Protein AF-A0A8K0HR87-F1 (afdb_monomer_lite)

Radius of gyration: 15.68 Å; chains: 1; bounding box: 31×36×51 Å

Organism: NCBI:txid2594499

Sequence (141 aa):
MQLIRSMHLARFVAEMVSSFTLSLAVLKAVDLSDISQLTPTRIMHFRMLFETIFEHNDSLVWNIFTRVAVAPELESLRRGIEFFIKEYLLKMNRSENEKFKVVRKAPNNIEGILIIMVVTVVPIGNNGLVKITAAAMDNVW

Foldseek 3Di:
DPLVVLLVVLLVVLVCLLVVVDAPLVCVVDQLPDPVRDDVSNLSSPLSNVLNNLVDDLVSSCVRLLVLLQDPVNLSVLVSVLNSCVPRVPPVVPPDDPPSCRSVVRPVSNVVSNCSSPVSPDDDPDDDDDPPPPVVVPPDD

Secondary structure (DSSP, 8-state):
--HHHHHHHHHHHHHHHHTTSS-GGGGGGS-SS-GGG--HHHHHHHHHHHHHHHTS-HHHHHHHHHHHHT-GGGHHHHHHHHHHIIIIIIGGGGTS-TT--GGGT-HHHHHHHHHHHHHT-----S-------GGGSTT--

InterPro domains:
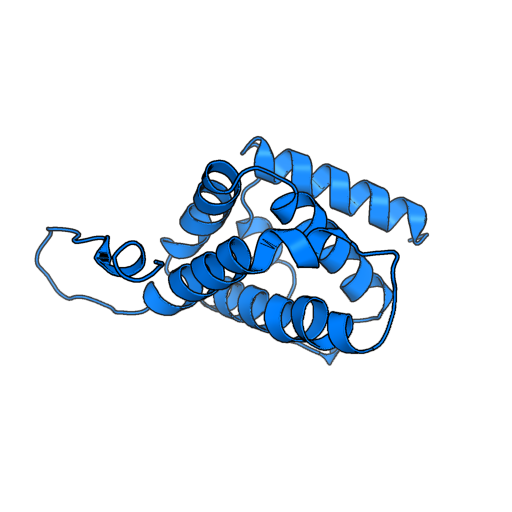  IPR050781 Pre-mRNA-splicing factor CWC22 [PTHR18034] (1-110)

Structure (mmCIF, N/CA/C/O backbone):
data_AF-A0A8K0HR87-F1
#
_entry.id   AF-A0A8K0HR87-F1
#
loop_
_atom_site.group_PDB
_atom_site.id
_atom_site.type_symbol
_atom_site.label_atom_id
_atom_site.label_alt_id
_atom_site.label_comp_id
_atom_site.label_asym_id
_atom_site.label_entity_id
_atom_site.label_seq_id
_atom_site.pdbx_PDB_ins_code
_atom_site.Cartn_x
_atom_site.Cartn_y
_atom_site.Cartn_z
_atom_site.occupancy
_atom_site.B_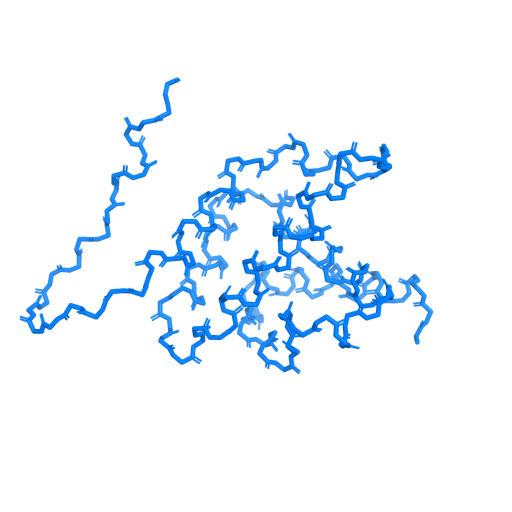iso_or_equiv
_atom_site.auth_seq_id
_atom_site.auth_comp_id
_atom_site.auth_asym_id
_atom_site.auth_atom_id
_atom_site.pdbx_PDB_model_num
ATOM 1 N N . MET A 1 1 ? 5.178 -7.060 -18.793 1.00 62.69 1 MET A N 1
ATOM 2 C CA . MET A 1 1 ? 3.882 -6.381 -19.052 1.00 62.69 1 MET A CA 1
ATOM 3 C C . MET A 1 1 ? 4.180 -5.001 -19.635 1.00 62.69 1 MET A C 1
ATOM 5 O O . MET A 1 1 ? 5.186 -4.429 -19.244 1.00 62.69 1 MET A O 1
ATOM 9 N N . GLN A 1 2 ? 3.38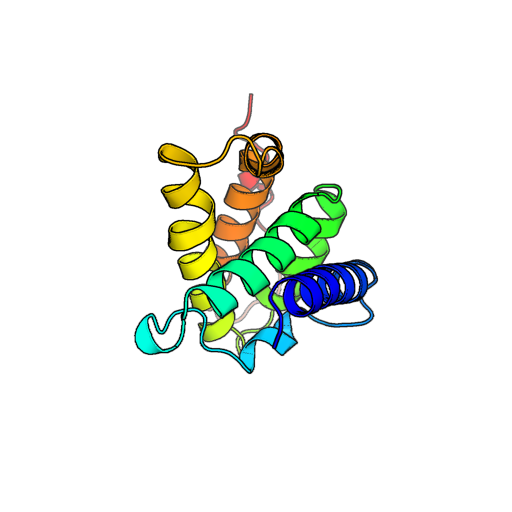0 -4.463 -20.561 1.00 85.81 2 GLN A N 1
ATOM 10 C CA . GLN A 1 2 ? 3.585 -3.076 -21.026 1.00 85.81 2 GLN A CA 1
ATOM 11 C C . GLN A 1 2 ? 3.310 -2.088 -19.881 1.00 85.81 2 GLN A C 1
ATOM 13 O O . GLN A 1 2 ? 2.367 -2.299 -19.117 1.00 85.81 2 GLN A O 1
ATOM 18 N N . LEU A 1 3 ? 4.095 -1.008 -19.787 1.00 79.88 3 LEU A N 1
ATOM 19 C CA . LEU A 1 3 ? 4.011 -0.024 -18.698 1.00 79.88 3 LEU A CA 1
ATOM 20 C C . LEU A 1 3 ? 2.591 0.534 -18.523 1.00 79.88 3 LEU A C 1
ATOM 22 O O . LEU A 1 3 ? 2.069 0.542 -17.416 1.00 79.88 3 LEU A O 1
ATOM 26 N N . ILE A 1 4 ? 1.925 0.894 -19.623 1.00 86.25 4 ILE A N 1
ATOM 27 C CA . ILE A 1 4 ? 0.545 1.411 -19.621 1.00 86.25 4 ILE A CA 1
ATOM 28 C C . ILE A 1 4 ? -0.438 0.413 -18.999 1.00 86.25 4 ILE A C 1
ATOM 30 O O . ILE A 1 4 ? -1.250 0.784 -18.157 1.00 86.25 4 ILE A O 1
ATOM 34 N N . ARG A 1 5 ? -0.323 -0.876 -19.336 1.00 89.62 5 ARG A N 1
ATOM 35 C CA . ARG A 1 5 ? -1.170 -1.923 -18.744 1.00 89.62 5 ARG A CA 1
ATOM 36 C C . ARG A 1 5 ? -0.916 -2.081 -17.247 1.00 89.62 5 ARG A C 1
ATOM 38 O O . ARG A 1 5 ? -1.864 -2.220 -16.484 1.00 89.62 5 ARG A O 1
ATOM 45 N N . SER A 1 6 ? 0.349 -2.013 -16.835 1.00 89.69 6 SER A N 1
ATOM 46 C CA . SER A 1 6 ? 0.734 -2.054 -15.420 1.00 89.69 6 SER A CA 1
ATOM 47 C C . SER A 1 6 ? 0.157 -0.869 -14.637 1.00 89.69 6 SER A C 1
ATOM 49 O O . SER A 1 6 ? -0.320 -1.039 -13.521 1.00 89.69 6 SER A O 1
ATOM 51 N N . MET A 1 7 ? 0.150 0.316 -15.246 1.00 89.56 7 MET A N 1
ATOM 52 C CA . MET A 1 7 ? -0.408 1.541 -14.672 1.00 89.56 7 MET A CA 1
ATOM 53 C C . MET A 1 7 ? -1.934 1.470 -14.512 1.00 89.56 7 MET A C 1
ATOM 55 O O . MET A 1 7 ? -2.458 1.767 -13.441 1.00 89.56 7 MET A O 1
ATOM 59 N N . HIS A 1 8 ? -2.664 1.010 -15.534 1.00 93.31 8 HIS A N 1
ATOM 60 C CA . HIS A 1 8 ? -4.112 0.799 -15.410 1.00 93.31 8 HIS A CA 1
ATOM 61 C C . HIS A 1 8 ? -4.458 -0.232 -14.337 1.00 93.31 8 HIS A C 1
ATOM 63 O O . HIS A 1 8 ? -5.399 -0.018 -13.577 1.00 93.31 8 HIS A O 1
ATOM 69 N N . LEU A 1 9 ? -3.677 -1.312 -14.239 1.00 94.38 9 LEU A N 1
ATOM 70 C CA . LEU A 1 9 ? -3.856 -2.302 -13.184 1.00 94.38 9 LEU A CA 1
ATOM 71 C C . LEU A 1 9 ? -3.631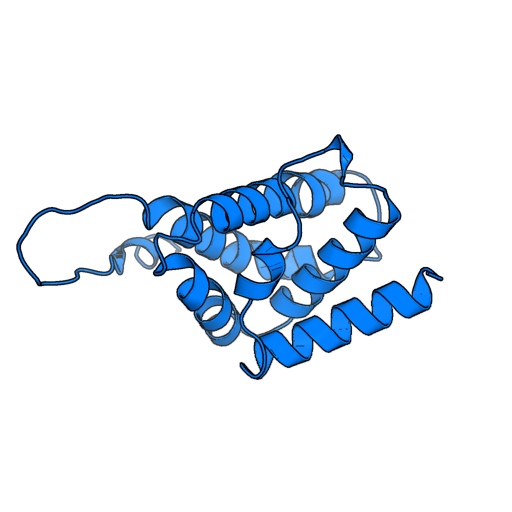 -1.692 -11.795 1.00 94.38 9 LEU A C 1
ATOM 73 O O . LEU A 1 9 ? -4.434 -1.939 -10.906 1.00 94.38 9 LEU A O 1
ATOM 77 N N . ALA A 1 10 ? -2.589 -0.877 -11.612 1.00 93.94 10 ALA A N 1
ATOM 78 C CA . ALA A 1 10 ? -2.316 -0.215 -10.336 1.00 93.94 10 ALA A CA 1
ATOM 79 C C . ALA A 1 10 ? -3.496 0.653 -9.872 1.00 93.94 10 ALA A C 1
ATOM 81 O O . ALA A 1 10 ? -3.925 0.541 -8.727 1.00 93.94 10 ALA A O 1
ATOM 82 N N . ARG A 1 11 ? -4.070 1.453 -10.782 1.00 94.50 11 ARG A N 1
ATOM 83 C CA . ARG A 1 11 ? -5.260 2.274 -10.498 1.00 94.50 11 ARG A CA 1
ATOM 84 C C . ARG A 1 11 ? -6.484 1.428 -10.186 1.00 94.50 11 ARG A C 1
ATOM 86 O O . ARG A 1 11 ? -7.181 1.692 -9.220 1.00 94.50 11 ARG A O 1
ATOM 93 N N . PHE A 1 12 ? -6.726 0.384 -10.972 1.00 96.00 12 PHE A N 1
ATOM 94 C CA . PHE A 1 12 ? -7.841 -0.526 -10.727 1.00 96.00 12 PHE A CA 1
ATOM 95 C C . PHE A 1 12 ? -7.734 -1.207 -9.355 1.00 96.00 12 PHE A C 1
ATOM 97 O O . PHE A 1 12 ? -8.714 -1.285 -8.622 1.00 96.00 12 PHE A O 1
ATOM 104 N N . VAL A 1 13 ? -6.535 -1.661 -8.978 1.00 95.88 13 VAL A N 1
ATOM 105 C CA . VAL A 1 13 ? -6.291 -2.238 -7.650 1.00 95.88 13 VAL A CA 1
ATOM 106 C C . VAL A 1 13 ? -6.489 -1.191 -6.556 1.00 95.88 13 VAL A C 1
ATOM 108 O O . VAL A 1 13 ? -7.098 -1.517 -5.541 1.00 95.88 13 VAL A O 1
ATOM 111 N N . ALA A 1 14 ? -6.041 0.052 -6.758 1.00 95.31 14 ALA A N 1
ATOM 112 C CA . ALA A 1 14 ? -6.301 1.142 -5.820 1.00 95.31 14 ALA A CA 1
ATOM 113 C C . ALA A 1 14 ? -7.810 1.348 -5.601 1.00 95.31 14 ALA A C 1
ATOM 115 O O . ALA A 1 14 ? -8.247 1.344 -4.458 1.00 95.31 14 ALA A O 1
ATOM 116 N N . GLU A 1 15 ? -8.622 1.385 -6.662 1.00 95.56 15 GLU A N 1
ATOM 117 C CA . GLU A 1 15 ? -10.089 1.478 -6.552 1.00 95.56 15 GLU A CA 1
ATOM 118 C C . GLU A 1 15 ? -10.716 0.275 -5.823 1.00 95.56 15 GLU A C 1
ATOM 120 O O . GLU A 1 15 ? -11.652 0.423 -5.032 1.00 95.56 15 GLU A O 1
ATOM 125 N N . MET A 1 16 ? -10.194 -0.940 -6.027 1.00 96.62 16 MET A N 1
ATOM 126 C CA . MET A 1 16 ? -10.654 -2.121 -5.283 1.00 96.62 16 MET A CA 1
ATOM 127 C C . MET A 1 16 ? -10.318 -2.036 -3.787 1.00 96.62 16 MET A C 1
ATOM 129 O O . MET A 1 16 ? -11.126 -2.413 -2.935 1.00 96.62 16 MET A O 1
ATOM 133 N N . VAL A 1 17 ? -9.137 -1.514 -3.454 1.00 95.06 17 VAL A N 1
ATOM 134 C CA . VAL A 1 17 ? -8.739 -1.276 -2.062 1.00 95.06 17 VAL A CA 1
ATOM 135 C C . VAL A 1 17 ? -9.603 -0.177 -1.435 1.00 95.06 17 VAL A C 1
ATOM 137 O O . VAL A 1 17 ? -10.110 -0.359 -0.329 1.00 95.06 17 VAL A O 1
ATOM 140 N N . SER A 1 18 ? -9.848 0.914 -2.159 1.00 93.25 18 SER A N 1
ATOM 141 C CA . SER A 1 18 ? -10.677 2.044 -1.723 1.00 93.25 18 SER A CA 1
ATOM 142 C C . SER A 1 18 ? -12.154 1.690 -1.560 1.00 93.25 18 SER A C 1
ATOM 144 O O . SER A 1 18 ? -12.821 2.198 -0.664 1.00 93.25 18 SER A O 1
ATOM 146 N N . SER A 1 19 ? -12.670 0.768 -2.371 1.00 94.94 19 SER A N 1
ATOM 147 C CA . SER A 1 19 ? -14.020 0.206 -2.215 1.00 94.94 19 SER A CA 1
ATOM 148 C C . SER A 1 19 ? -14.104 -0.896 -1.153 1.00 94.94 19 SER A C 1
ATOM 150 O O . SER A 1 19 ? -15.175 -1.465 -0.946 1.00 94.94 19 SER A O 1
ATOM 152 N N . PHE A 1 20 ? -12.993 -1.220 -0.480 1.00 91.44 20 PHE A N 1
ATOM 153 C CA . PHE A 1 20 ? -12.877 -2.314 0.488 1.00 91.44 20 PHE A CA 1
ATOM 154 C C . PHE A 1 20 ? -13.268 -3.697 -0.056 1.00 91.44 20 PHE A C 1
ATOM 156 O O . PHE A 1 20 ? -13.513 -4.619 0.725 1.00 91.44 20 PHE A O 1
ATOM 163 N N . THR A 1 21 ? -13.288 -3.859 -1.381 1.00 94.75 21 THR A N 1
ATOM 164 C CA . THR A 1 21 ? -13.460 -5.159 -2.045 1.00 94.75 21 THR A CA 1
ATOM 165 C C . THR A 1 21 ? -12.177 -5.987 -1.973 1.00 94.75 21 THR A C 1
ATOM 167 O O . THR A 1 21 ? -12.231 -7.216 -1.943 1.00 94.75 21 THR A O 1
ATOM 170 N N . LEU A 1 22 ? -11.025 -5.316 -1.864 1.00 93.06 22 LEU A N 1
ATOM 171 C CA . LEU A 1 22 ? -9.717 -5.915 -1.630 1.00 93.06 22 LEU A CA 1
ATOM 172 C C . LEU A 1 22 ? -9.078 -5.329 -0.362 1.00 93.06 22 LEU A C 1
ATOM 174 O O . LEU A 1 22 ? -9.124 -4.126 -0.125 1.00 93.06 22 LEU A O 1
ATOM 178 N N . SER A 1 23 ? -8.430 -6.169 0.446 1.00 91.38 23 SER A N 1
ATOM 179 C CA . SER A 1 23 ? -7.579 -5.688 1.539 1.00 91.38 23 SER A CA 1
ATOM 180 C C . SER A 1 23 ? -6.174 -5.377 1.031 1.00 91.38 23 SER A C 1
ATOM 182 O O . SER A 1 23 ? -5.608 -6.137 0.242 1.00 91.38 23 SER A O 1
ATOM 184 N N . LEU A 1 24 ? -5.556 -4.325 1.571 1.00 91.94 24 LEU A N 1
ATOM 185 C CA . LEU A 1 24 ? -4.148 -4.012 1.318 1.00 91.94 24 LEU A CA 1
ATOM 186 C C . LEU A 1 24 ? -3.207 -5.143 1.800 1.00 91.94 24 LEU A C 1
ATOM 188 O O . LEU A 1 24 ? -2.080 -5.255 1.326 1.00 91.94 24 LEU A O 1
ATOM 192 N N . ALA A 1 25 ? -3.696 -6.062 2.645 1.00 91.75 25 ALA A N 1
ATOM 193 C CA . ALA A 1 25 ? -3.005 -7.294 3.031 1.00 91.75 25 ALA A CA 1
ATOM 194 C C . ALA A 1 25 ? -2.583 -8.179 1.841 1.00 91.75 25 ALA A C 1
ATOM 196 O O . ALA A 1 25 ? -1.657 -8.976 1.975 1.00 91.75 25 ALA A O 1
ATOM 197 N N . VAL A 1 26 ? -3.225 -8.044 0.674 1.00 91.69 26 VAL A N 1
ATOM 198 C CA . VAL A 1 26 ? -2.846 -8.766 -0.556 1.00 91.69 26 VAL A CA 1
ATOM 199 C C . VAL A 1 26 ? -1.424 -8.417 -1.007 1.00 91.69 26 VAL A C 1
ATOM 201 O O . VAL A 1 26 ? -0.748 -9.251 -1.610 1.00 91.69 26 VAL A O 1
ATOM 204 N N . LEU A 1 27 ? -0.918 -7.239 -0.633 1.00 92.06 27 LEU A N 1
ATOM 205 C CA . LEU A 1 27 ? 0.459 -6.840 -0.908 1.00 92.06 27 LEU A CA 1
ATOM 206 C C . LEU A 1 27 ? 1.503 -7.704 -0.185 1.00 92.06 27 LEU A C 1
ATOM 208 O O . LEU A 1 27 ? 2.657 -7.673 -0.587 1.00 92.06 27 LEU A O 1
ATOM 212 N N . LYS A 1 28 ? 1.123 -8.552 0.788 1.00 90.31 28 LYS A N 1
ATOM 213 C CA . LYS A 1 28 ? 2.041 -9.527 1.414 1.00 90.31 28 LYS A CA 1
ATOM 214 C C . LYS A 1 28 ? 2.667 -10.510 0.418 1.00 90.31 28 LYS A C 1
ATOM 216 O O . LYS A 1 28 ? 3.654 -11.159 0.739 1.00 90.31 28 LYS A O 1
ATOM 221 N N . ALA A 1 29 ? 2.068 -10.657 -0.766 1.00 88.50 29 ALA A N 1
ATOM 222 C CA . ALA A 1 29 ? 2.606 -11.478 -1.846 1.00 88.50 29 ALA A CA 1
ATOM 223 C C . ALA A 1 29 ? 3.871 -10.877 -2.487 1.00 88.50 29 ALA A C 1
ATOM 225 O O . ALA A 1 29 ? 4.526 -11.546 -3.284 1.00 88.50 29 ALA A O 1
ATOM 226 N N . VAL A 1 30 ? 4.199 -9.621 -2.175 1.00 87.94 30 VAL A N 1
ATOM 227 C CA . VAL A 1 30 ? 5.368 -8.914 -2.689 1.00 87.94 30 VAL A CA 1
ATOM 228 C C . VAL A 1 30 ? 6.163 -8.357 -1.520 1.00 87.94 30 VAL A C 1
ATOM 230 O O . VAL A 1 30 ? 5.627 -7.649 -0.670 1.00 87.94 30 VAL A O 1
ATOM 233 N N . ASP A 1 31 ? 7.460 -8.647 -1.499 1.00 87.81 31 ASP A N 1
ATOM 234 C CA . ASP A 1 31 ? 8.357 -8.033 -0.533 1.00 87.81 31 ASP A CA 1
ATOM 235 C C . ASP A 1 31 ? 8.719 -6.616 -0.996 1.00 87.81 31 ASP A C 1
ATOM 237 O O . ASP A 1 31 ? 9.532 -6.418 -1.898 1.00 87.81 31 ASP A O 1
ATOM 241 N N . LEU A 1 32 ? 8.061 -5.622 -0.398 1.00 88.62 32 LEU A N 1
ATOM 242 C CA . LEU A 1 32 ? 8.301 -4.204 -0.673 1.00 88.62 32 LEU A CA 1
ATOM 243 C C . LEU A 1 32 ? 9.571 -3.662 0.001 1.00 88.62 32 LEU A C 1
ATOM 245 O O . LEU A 1 32 ? 9.941 -2.521 -0.264 1.00 88.62 32 LEU A O 1
ATOM 249 N N . SER A 1 33 ? 10.227 -4.454 0.854 1.00 85.31 33 SER A N 1
ATOM 250 C CA . SER A 1 33 ? 11.498 -4.101 1.494 1.00 85.31 33 SER A CA 1
ATOM 251 C C . SER A 1 33 ? 12.721 -4.640 0.747 1.00 85.31 33 SER A C 1
ATOM 253 O O . SER A 1 33 ? 13.817 -4.094 0.881 1.00 85.31 33 SER A O 1
ATOM 255 N N . ASP A 1 34 ? 12.541 -5.670 -0.082 1.00 86.94 34 ASP A N 1
ATOM 256 C CA . ASP A 1 34 ? 13.622 -6.282 -0.849 1.00 86.94 34 ASP A CA 1
ATOM 257 C C . ASP A 1 34 ? 13.937 -5.484 -2.125 1.00 86.94 34 ASP A C 1
ATOM 259 O O . ASP A 1 34 ? 13.290 -5.613 -3.170 1.00 86.94 34 ASP A O 1
ATOM 263 N N . ILE A 1 35 ? 15.002 -4.682 -2.055 1.00 81.88 35 ILE A N 1
ATOM 264 C CA . ILE A 1 35 ? 15.502 -3.859 -3.165 1.00 81.88 35 ILE A CA 1
ATOM 265 C C . ILE A 1 35 ? 15.810 -4.710 -4.408 1.00 81.88 35 ILE A C 1
ATOM 267 O O . ILE A 1 35 ? 15.603 -4.247 -5.532 1.00 81.88 35 ILE A O 1
ATOM 271 N N . SER A 1 36 ? 16.251 -5.963 -4.241 1.00 84.38 36 SER A N 1
ATOM 272 C CA . SER A 1 36 ? 16.585 -6.841 -5.371 1.00 84.38 36 SER A CA 1
ATOM 273 C C . SER A 1 36 ? 15.356 -7.207 -6.215 1.00 84.38 36 SER A C 1
ATOM 275 O O . SER A 1 36 ? 15.462 -7.439 -7.421 1.00 84.38 36 SER A O 1
ATOM 277 N N . GLN A 1 37 ? 14.166 -7.179 -5.607 1.00 82.62 37 GLN A N 1
ATOM 278 C CA . GLN A 1 37 ? 12.891 -7.454 -6.263 1.00 82.62 37 GLN A CA 1
ATOM 279 C C . GLN A 1 37 ? 12.198 -6.200 -6.810 1.00 82.62 37 GLN A C 1
ATOM 281 O O . GLN A 1 37 ? 11.228 -6.321 -7.575 1.00 82.62 37 GLN A O 1
ATOM 286 N N . LEU A 1 38 ? 12.690 -5.006 -6.475 1.00 86.06 38 LEU A N 1
ATOM 287 C CA . LEU A 1 38 ? 12.138 -3.716 -6.883 1.00 86.06 38 LEU A CA 1
ATOM 288 C C . LEU A 1 38 ? 12.752 -3.228 -8.200 1.00 86.06 38 LEU A C 1
ATOM 290 O O . LEU A 1 38 ? 13.482 -2.244 -8.275 1.00 86.06 38 LEU A O 1
ATOM 294 N N . THR A 1 39 ? 12.396 -3.904 -9.293 1.00 89.44 39 THR A N 1
ATOM 295 C CA . THR A 1 39 ? 12.715 -3.411 -10.644 1.00 89.44 39 THR A CA 1
ATOM 296 C C . THR A 1 39 ? 12.020 -2.067 -10.926 1.00 89.44 39 THR A C 1
ATOM 298 O O . THR A 1 39 ? 10.934 -1.819 -10.389 1.00 89.44 39 THR A O 1
ATOM 301 N N . PRO A 1 40 ? 12.534 -1.225 -11.846 1.00 87.50 40 PRO A N 1
ATOM 302 C CA . PRO A 1 40 ? 11.915 0.065 -12.173 1.00 87.50 40 PRO A CA 1
ATOM 303 C C . PRO A 1 40 ? 10.429 -0.032 -12.553 1.00 87.50 40 PRO A C 1
ATOM 305 O O . PRO A 1 40 ? 9.623 0.820 -12.186 1.00 87.50 40 PRO A O 1
ATOM 308 N N . THR A 1 41 ? 10.032 -1.111 -13.239 1.00 87.44 41 THR A N 1
ATOM 309 C CA . THR A 1 41 ? 8.626 -1.341 -13.615 1.00 87.44 41 THR A CA 1
ATOM 310 C C . THR A 1 41 ? 7.741 -1.629 -12.399 1.00 87.44 41 THR A C 1
ATOM 312 O O . THR A 1 41 ? 6.606 -1.156 -12.347 1.00 87.44 41 THR A O 1
ATOM 315 N N . ARG A 1 42 ? 8.243 -2.389 -11.415 1.00 89.69 42 ARG A N 1
ATOM 316 C CA . ARG A 1 42 ? 7.522 -2.675 -10.164 1.00 89.69 42 ARG A CA 1
ATOM 317 C C . ARG A 1 42 ? 7.425 -1.435 -9.286 1.00 89.69 42 ARG A C 1
ATOM 319 O O . ARG A 1 42 ? 6.344 -1.150 -8.783 1.00 89.69 42 ARG A O 1
ATOM 326 N N . ILE A 1 43 ? 8.510 -0.667 -9.180 1.00 90.25 43 ILE A N 1
ATOM 327 C CA . ILE A 1 43 ? 8.512 0.609 -8.456 1.00 90.25 43 ILE A CA 1
ATOM 328 C C . ILE A 1 43 ? 7.436 1.533 -9.035 1.00 90.25 43 ILE A C 1
ATOM 330 O O . ILE A 1 43 ? 6.608 2.041 -8.289 1.00 90.25 43 ILE A O 1
ATOM 334 N N . MET A 1 44 ? 7.372 1.696 -10.361 1.00 89.50 44 MET A N 1
ATOM 335 C CA . MET A 1 44 ? 6.334 2.526 -10.990 1.00 89.50 44 MET A CA 1
ATOM 336 C C . MET A 1 44 ? 4.914 1.989 -10.790 1.00 89.50 44 MET A C 1
ATOM 338 O O . MET A 1 44 ? 3.993 2.780 -10.603 1.00 89.50 44 MET A O 1
ATOM 342 N N . HIS A 1 45 ? 4.726 0.668 -10.793 1.00 92.06 45 HIS A N 1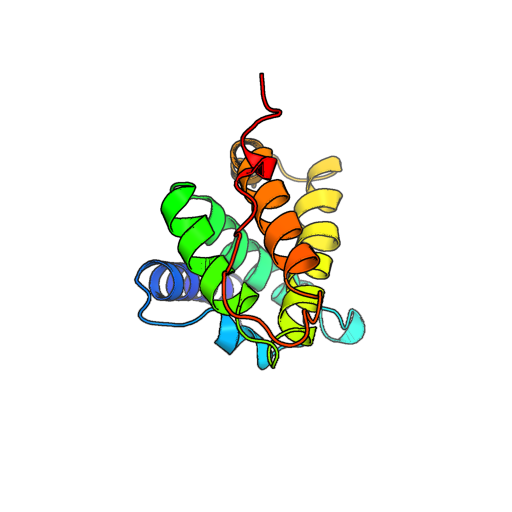
ATOM 343 C CA . HIS A 1 45 ? 3.425 0.057 -10.519 1.00 92.06 45 HIS A CA 1
ATOM 344 C C . HIS A 1 45 ? 2.922 0.397 -9.110 1.00 92.06 45 HIS A C 1
ATOM 346 O O . HIS A 1 45 ? 1.837 0.954 -8.960 1.00 92.06 45 HIS A O 1
ATOM 352 N N . PHE A 1 46 ? 3.722 0.109 -8.081 1.00 92.94 46 PHE A N 1
ATOM 353 C CA . PHE A 1 46 ? 3.325 0.360 -6.694 1.00 92.94 46 PHE A CA 1
ATOM 354 C C . PHE A 1 46 ? 3.277 1.843 -6.359 1.00 92.94 46 PHE A C 1
ATOM 356 O O . PHE A 1 46 ? 2.416 2.264 -5.593 1.00 92.94 46 PHE A O 1
ATOM 363 N N . ARG A 1 47 ? 4.132 2.656 -6.985 1.00 89.75 47 ARG A N 1
ATOM 364 C CA . ARG A 1 47 ? 4.041 4.110 -6.886 1.00 89.75 47 ARG A CA 1
ATOM 365 C C . ARG A 1 47 ? 2.678 4.602 -7.353 1.00 89.75 47 ARG A C 1
ATOM 367 O O . ARG A 1 47 ? 2.016 5.299 -6.599 1.00 89.75 47 ARG A O 1
ATOM 374 N N . MET A 1 48 ? 2.237 4.188 -8.541 1.00 90.62 48 MET A N 1
ATOM 375 C CA . MET A 1 48 ? 0.925 4.585 -9.046 1.00 90.62 48 MET A CA 1
ATOM 376 C C . MET A 1 48 ? -0.214 4.083 -8.154 1.00 90.62 48 MET A C 1
ATOM 378 O O . MET A 1 48 ? -1.169 4.815 -7.933 1.00 90.62 48 MET A O 1
ATOM 382 N N . LEU A 1 49 ? -0.101 2.868 -7.612 1.00 93.88 49 LEU A N 1
ATOM 383 C CA . LEU A 1 49 ? -1.084 2.324 -6.676 1.00 93.88 49 LEU A CA 1
ATOM 384 C C . LEU A 1 49 ? -1.211 3.207 -5.428 1.00 93.88 49 LEU A C 1
ATOM 386 O O . LEU A 1 49 ? -2.316 3.615 -5.083 1.00 93.88 49 LEU A O 1
ATOM 390 N N . PHE A 1 50 ? -0.096 3.529 -4.767 1.00 91.62 50 PHE A N 1
ATOM 391 C CA . PHE A 1 50 ? -0.122 4.342 -3.550 1.00 91.62 50 PHE A CA 1
ATOM 392 C C . PHE A 1 50 ? -0.500 5.794 -3.829 1.00 91.62 50 PHE A C 1
ATOM 394 O O . PHE A 1 50 ? -1.260 6.369 -3.060 1.00 91.62 50 PHE A O 1
ATOM 401 N N . GLU A 1 51 ? -0.031 6.377 -4.934 1.00 88.00 51 GLU A N 1
ATOM 402 C CA . GLU A 1 51 ? -0.435 7.723 -5.344 1.00 88.00 51 GLU A CA 1
ATOM 403 C C . GLU A 1 51 ? -1.948 7.804 -5.552 1.00 88.00 51 GLU A C 1
ATOM 405 O O . GLU A 1 51 ? -2.568 8.691 -4.980 1.00 88.00 51 GLU A O 1
ATOM 410 N N . THR A 1 52 ? -2.556 6.853 -6.268 1.00 91.69 52 THR A N 1
ATOM 411 C CA . THR A 1 52 ? -4.016 6.813 -6.446 1.00 91.69 52 THR A CA 1
ATOM 412 C C . THR A 1 52 ? -4.754 6.596 -5.125 1.00 91.69 52 THR A C 1
ATOM 414 O O . THR A 1 52 ? -5.770 7.240 -4.893 1.00 91.69 52 THR A O 1
ATOM 417 N N . ILE A 1 53 ? -4.231 5.776 -4.205 1.00 90.81 53 ILE A N 1
ATOM 418 C CA . ILE A 1 53 ? -4.816 5.661 -2.858 1.00 90.81 53 ILE A CA 1
ATOM 419 C C . ILE A 1 53 ? -4.782 7.018 -2.135 1.00 90.81 53 ILE A C 1
ATOM 421 O O . ILE A 1 53 ? -5.785 7.428 -1.558 1.00 90.81 53 ILE A O 1
ATOM 425 N N . PHE A 1 54 ? -3.659 7.738 -2.194 1.00 86.88 54 PHE A N 1
ATOM 426 C CA . PHE A 1 54 ? -3.498 9.047 -1.552 1.00 86.88 54 PHE A CA 1
ATOM 427 C C . PHE A 1 54 ? -4.266 10.189 -2.234 1.00 86.88 54 PHE A C 1
ATOM 429 O O . PHE A 1 54 ? -4.343 11.274 -1.662 1.00 86.88 54 PHE A O 1
ATOM 436 N N . GLU A 1 55 ? -4.843 9.977 -3.421 1.00 86.19 55 GLU A N 1
ATOM 437 C CA . GLU A 1 55 ? -5.754 10.940 -4.062 1.00 86.19 55 GLU A CA 1
ATOM 438 C C . GLU A 1 55 ? -7.126 11.000 -3.373 1.00 86.19 55 GLU A C 1
ATOM 440 O O . GLU A 1 55 ? -7.849 11.988 -3.531 1.00 86.19 55 GLU A O 1
ATOM 445 N N . HIS A 1 56 ? -7.498 9.973 -2.604 1.00 86.62 56 HIS A N 1
ATOM 446 C CA . HIS A 1 56 ? -8.753 9.960 -1.859 1.00 86.62 56 HIS A CA 1
ATOM 447 C C . HIS A 1 56 ? -8.698 10.817 -0.583 1.00 86.62 56 HIS A C 1
ATOM 449 O O . HIS A 1 56 ? -7.640 11.242 -0.128 1.00 86.62 56 HIS A O 1
ATOM 455 N N . ASN A 1 57 ? -9.868 11.062 0.019 1.00 83.69 57 ASN A N 1
ATOM 456 C CA . ASN A 1 57 ? -9.962 11.817 1.270 1.00 83.69 57 ASN A CA 1
ATOM 457 C C . ASN A 1 57 ? -9.275 11.093 2.445 1.00 83.69 57 ASN A C 1
ATOM 459 O O . ASN A 1 57 ? -9.260 9.861 2.505 1.00 83.69 57 ASN A O 1
ATOM 463 N N . ASP A 1 58 ? -8.777 11.871 3.408 1.00 79.75 58 ASP A N 1
ATOM 464 C CA . ASP A 1 58 ? -7.968 11.376 4.530 1.00 79.75 58 ASP A CA 1
ATOM 465 C C . ASP A 1 58 ? -8.665 10.277 5.344 1.00 79.75 58 ASP A C 1
ATOM 467 O O . ASP A 1 58 ? -8.029 9.303 5.737 1.00 79.75 58 ASP A O 1
ATOM 471 N N . SER A 1 59 ? -9.984 10.371 5.544 1.00 83.56 59 SER A N 1
ATOM 472 C CA . SER A 1 59 ? -10.746 9.355 6.285 1.00 83.56 59 SER A CA 1
ATOM 473 C C . SER A 1 59 ? -10.751 8.002 5.570 1.00 83.56 59 SER A C 1
ATOM 475 O O . SER A 1 59 ? -10.579 6.960 6.206 1.00 83.56 59 SER A O 1
ATOM 477 N N . LEU A 1 60 ? -10.909 7.998 4.243 1.00 86.44 60 LEU A N 1
ATOM 478 C CA . LEU A 1 60 ? -10.878 6.764 3.466 1.00 86.44 60 LEU A CA 1
ATOM 479 C C . LEU A 1 60 ? -9.490 6.129 3.509 1.00 86.44 60 LEU A C 1
ATOM 481 O O . LEU A 1 60 ? -9.367 4.934 3.776 1.00 86.44 60 LEU A O 1
ATOM 485 N N . VAL A 1 61 ? -8.452 6.938 3.302 1.00 86.50 61 VAL A N 1
ATOM 486 C CA . VAL A 1 61 ? -7.068 6.466 3.340 1.00 86.50 61 VAL A CA 1
ATOM 487 C C . VAL A 1 61 ? -6.727 5.900 4.717 1.00 86.50 61 VAL A C 1
ATOM 489 O O . VAL A 1 61 ? -6.221 4.782 4.821 1.00 86.50 61 VAL A O 1
ATOM 492 N N . TRP A 1 62 ? -7.093 6.606 5.784 1.00 84.69 62 TRP A N 1
ATOM 493 C CA . TRP A 1 62 ? -6.948 6.128 7.155 1.00 84.69 62 TRP A CA 1
ATOM 494 C C . TRP A 1 62 ? -7.592 4.748 7.356 1.00 84.69 62 TRP A C 1
ATOM 496 O O . TRP A 1 62 ? -6.972 3.820 7.885 1.00 84.69 62 TRP A O 1
ATOM 506 N N . ASN A 1 63 ? -8.823 4.570 6.876 1.00 87.44 63 ASN A N 1
ATOM 507 C CA . ASN A 1 63 ? -9.555 3.309 6.991 1.00 87.44 63 ASN A CA 1
ATOM 508 C C . ASN A 1 63 ? -8.911 2.160 6.194 1.00 87.44 63 ASN A C 1
ATOM 510 O O . ASN A 1 63 ? -8.969 1.007 6.623 1.00 87.44 63 ASN A O 1
ATOM 514 N N . ILE A 1 64 ? -8.279 2.448 5.053 1.00 89.56 64 ILE A N 1
ATOM 515 C CA . ILE A 1 64 ? -7.527 1.452 4.274 1.00 89.56 64 ILE A CA 1
ATOM 516 C C . ILE A 1 64 ? -6.342 0.924 5.089 1.00 89.56 64 ILE A C 1
ATOM 518 O O . ILE A 1 64 ? -6.158 -0.289 5.216 1.00 89.56 64 ILE A O 1
ATOM 522 N N . PHE A 1 65 ? -5.544 1.826 5.659 1.00 87.69 65 PHE A N 1
ATOM 523 C CA . PHE A 1 65 ? -4.289 1.458 6.309 1.00 87.69 65 PHE A CA 1
ATOM 524 C C . PHE A 1 65 ? -4.468 0.896 7.720 1.00 87.69 65 PHE A C 1
ATOM 526 O O . PHE A 1 65 ? -3.754 -0.036 8.098 1.00 87.69 65 PHE A O 1
ATOM 533 N N . THR A 1 66 ? -5.460 1.368 8.476 1.00 85.19 66 THR A N 1
ATOM 534 C CA . THR A 1 66 ? -5.777 0.820 9.808 1.00 85.19 66 THR A CA 1
ATOM 535 C C . THR A 1 66 ? -6.115 -0.670 9.774 1.00 85.19 66 THR A C 1
ATOM 537 O O . THR A 1 66 ? -5.718 -1.398 10.680 1.00 85.19 66 THR A O 1
ATOM 540 N N . ARG A 1 67 ? -6.746 -1.170 8.701 1.00 83.88 67 ARG A N 1
ATOM 541 C CA . ARG A 1 67 ? -7.038 -2.607 8.525 1.00 83.88 67 ARG A CA 1
ATOM 542 C C . ARG A 1 67 ? -5.788 -3.489 8.470 1.00 83.88 67 ARG A C 1
ATOM 544 O O . ARG A 1 67 ? -5.854 -4.648 8.860 1.00 83.88 67 ARG A O 1
ATOM 551 N N . VAL A 1 68 ? -4.661 -2.955 7.994 1.00 85.56 68 VAL A N 1
ATOM 552 C CA . VAL A 1 68 ? -3.362 -3.656 7.992 1.00 85.56 68 VAL A CA 1
ATOM 553 C C . VAL A 1 68 ? -2.561 -3.353 9.264 1.00 85.56 68 VAL A C 1
ATOM 555 O O . VAL A 1 68 ? -1.788 -4.193 9.724 1.00 85.56 68 VAL A O 1
ATOM 558 N N . ALA A 1 69 ? -2.769 -2.175 9.858 1.00 78.44 69 ALA A N 1
ATOM 559 C CA . ALA A 1 69 ? -2.146 -1.741 11.108 1.00 78.44 69 ALA A CA 1
ATOM 560 C C . ALA A 1 69 ? -2.448 -2.679 12.284 1.00 78.44 69 ALA A C 1
ATOM 562 O O . ALA A 1 69 ? -1.546 -3.063 13.019 1.00 78.44 69 ALA A O 1
ATOM 563 N N . VAL A 1 70 ? -3.710 -3.084 12.432 1.00 76.44 70 VAL A N 1
ATOM 564 C CA . VAL A 1 70 ? -4.178 -3.844 13.603 1.00 76.44 70 VAL A CA 1
ATOM 565 C C . VAL A 1 70 ? -3.855 -5.341 13.564 1.00 76.44 70 VAL A C 1
ATOM 567 O O . VAL A 1 70 ? -3.984 -6.010 14.584 1.00 76.44 70 VAL A O 1
ATOM 570 N N . ALA A 1 71 ? -3.455 -5.878 12.409 1.00 81.00 71 ALA A N 1
ATOM 571 C CA . ALA A 1 71 ? -3.220 -7.308 12.212 1.00 81.00 71 ALA A CA 1
ATOM 572 C C . ALA A 1 71 ? -1.745 -7.666 12.499 1.00 81.00 71 ALA A C 1
ATOM 574 O O . ALA A 1 71 ? -0.877 -7.321 11.689 1.00 81.00 71 ALA A O 1
ATOM 575 N N . PRO A 1 72 ? -1.403 -8.316 13.626 1.00 81.00 72 PRO A N 1
ATOM 576 C CA . PRO A 1 72 ? -0.009 -8.568 14.010 1.00 81.00 72 PRO A CA 1
ATOM 577 C C . PRO A 1 72 ? 0.765 -9.384 12.965 1.00 81.00 72 PRO A C 1
ATOM 579 O O . PRO A 1 72 ? 1.923 -9.089 12.687 1.00 81.00 72 PRO A O 1
ATOM 582 N N . GLU A 1 73 ? 0.111 -10.328 12.294 1.00 85.50 73 GLU A N 1
ATOM 583 C CA . GLU A 1 73 ? 0.680 -11.162 11.232 1.00 85.50 73 GLU A CA 1
ATOM 584 C C . GLU A 1 73 ? 1.112 -10.385 9.974 1.00 85.50 73 GLU A C 1
ATOM 586 O O . GLU A 1 73 ? 1.799 -10.933 9.111 1.00 85.50 73 GLU A O 1
ATOM 591 N N . LEU A 1 74 ? 0.729 -9.109 9.855 1.00 87.19 74 LEU A N 1
ATOM 592 C CA . LEU A 1 74 ? 1.087 -8.232 8.738 1.00 87.19 74 LEU A CA 1
ATOM 593 C C . LEU A 1 74 ? 2.240 -7.271 9.067 1.00 87.19 74 LEU A C 1
ATOM 595 O O . LEU A 1 74 ? 2.484 -6.337 8.307 1.00 87.19 74 LEU A O 1
ATOM 599 N N . GLU A 1 75 ? 2.977 -7.479 10.160 1.00 86.38 75 GLU A N 1
ATOM 600 C CA . GLU A 1 75 ? 4.084 -6.599 10.566 1.00 86.38 75 GLU A CA 1
ATOM 601 C C . GLU A 1 75 ? 5.147 -6.414 9.473 1.00 86.38 75 GLU A C 1
ATOM 603 O O . GLU A 1 75 ? 5.510 -5.280 9.152 1.00 86.38 75 GLU A O 1
ATOM 608 N N . SER A 1 76 ? 5.598 -7.501 8.841 1.00 87.62 76 SER A N 1
ATOM 609 C CA . SER A 1 76 ? 6.567 -7.424 7.738 1.00 87.62 76 SER A CA 1
ATOM 610 C C . SER A 1 76 ? 6.022 -6.631 6.550 1.00 87.62 76 SER A C 1
ATOM 612 O O . SER A 1 76 ? 6.750 -5.850 5.941 1.00 87.62 76 SER A O 1
ATOM 614 N N . LEU A 1 77 ? 4.723 -6.767 6.258 1.00 90.19 77 LEU A N 1
ATOM 615 C CA . LEU A 1 77 ? 4.068 -5.981 5.217 1.00 90.19 77 LEU A CA 1
ATOM 616 C C . LEU A 1 77 ? 4.052 -4.490 5.580 1.00 90.19 77 LEU A C 1
ATOM 618 O O . LEU A 1 77 ? 4.372 -3.665 4.729 1.00 90.19 77 LEU A O 1
ATOM 622 N N . ARG A 1 78 ? 3.727 -4.132 6.829 1.00 88.62 78 ARG A N 1
ATOM 623 C CA . ARG A 1 78 ? 3.749 -2.730 7.286 1.00 88.62 78 ARG A CA 1
ATOM 624 C C . ARG A 1 78 ? 5.126 -2.107 7.124 1.00 88.62 78 ARG A C 1
ATOM 626 O O . ARG A 1 78 ? 5.231 -1.035 6.538 1.00 88.62 78 ARG A O 1
ATOM 633 N N . ARG A 1 79 ? 6.173 -2.813 7.559 1.00 88.56 79 ARG A N 1
ATOM 634 C CA . ARG A 1 79 ? 7.565 -2.365 7.394 1.00 88.56 79 ARG A CA 1
ATOM 635 C C . ARG A 1 79 ? 7.944 -2.200 5.924 1.00 88.56 79 ARG A C 1
ATOM 637 O O . ARG A 1 79 ? 8.575 -1.210 5.568 1.00 88.56 79 ARG A O 1
ATOM 644 N N . GLY A 1 80 ? 7.526 -3.132 5.068 1.00 90.31 80 GLY A N 1
ATOM 645 C CA . GLY A 1 80 ? 7.748 -3.043 3.625 1.00 90.31 80 GLY A CA 1
ATOM 646 C C . GLY A 1 80 ? 7.053 -1.837 2.991 1.00 90.31 80 GLY A C 1
ATOM 647 O O . GLY A 1 80 ? 7.669 -1.118 2.208 1.00 90.31 80 GLY A O 1
ATOM 648 N N . ILE A 1 81 ? 5.796 -1.569 3.357 1.00 90.88 81 ILE A N 1
ATOM 649 C CA . ILE A 1 81 ? 5.060 -0.399 2.860 1.00 90.88 81 ILE A CA 1
ATOM 650 C C . ILE A 1 81 ? 5.707 0.900 3.358 1.00 90.88 81 ILE A C 1
ATOM 652 O O . ILE A 1 81 ? 5.928 1.812 2.562 1.00 90.88 81 ILE A O 1
ATOM 656 N N . GLU A 1 82 ? 6.056 0.980 4.643 1.00 88.25 82 GLU A N 1
ATOM 657 C CA . GLU A 1 82 ? 6.758 2.129 5.221 1.00 88.25 82 GLU A CA 1
ATOM 658 C C . GLU A 1 82 ? 8.074 2.414 4.488 1.00 88.25 82 GLU A C 1
ATOM 660 O O . GLU A 1 82 ? 8.321 3.553 4.079 1.00 88.25 82 GLU A O 1
ATOM 665 N N . PHE A 1 83 ? 8.904 1.384 4.294 1.00 88.56 83 PHE A N 1
ATOM 666 C CA . PHE A 1 83 ? 10.154 1.503 3.552 1.00 88.56 83 PHE A CA 1
ATOM 667 C C . PHE A 1 83 ? 9.899 2.018 2.134 1.00 88.56 83 PHE A C 1
ATOM 669 O O . PHE A 1 83 ? 10.510 3.002 1.715 1.00 88.56 83 PHE A O 1
ATOM 676 N N . PHE A 1 84 ? 8.952 1.407 1.417 1.00 90.00 84 PHE A N 1
ATOM 677 C CA . PHE A 1 84 ? 8.655 1.765 0.036 1.00 90.00 84 PHE A CA 1
ATOM 678 C C . PHE A 1 84 ? 8.186 3.217 -0.106 1.00 90.00 84 PHE A C 1
ATOM 680 O O . PHE A 1 84 ? 8.647 3.938 -0.992 1.00 90.00 84 PHE A O 1
ATOM 687 N N . ILE A 1 85 ? 7.301 3.674 0.785 1.00 87.12 85 ILE A N 1
ATOM 688 C CA . ILE A 1 85 ? 6.820 5.058 0.795 1.00 87.12 85 ILE A CA 1
ATOM 689 C C . ILE A 1 85 ? 7.984 6.023 1.043 1.00 87.12 85 ILE A C 1
ATOM 691 O O . ILE A 1 85 ? 8.152 6.993 0.299 1.00 87.12 85 ILE A O 1
ATOM 695 N N . LYS A 1 86 ? 8.822 5.758 2.051 1.00 84.31 86 LYS A N 1
ATOM 696 C CA . LYS A 1 86 ? 9.974 6.615 2.368 1.00 84.31 86 LYS A CA 1
ATOM 697 C C . LYS A 1 86 ? 10.970 6.681 1.212 1.00 84.31 86 LYS A C 1
ATOM 699 O O . LYS A 1 86 ? 11.414 7.771 0.848 1.00 84.31 86 LYS A O 1
ATOM 704 N N . GLU A 1 87 ? 11.290 5.539 0.616 1.00 84.44 87 GLU A N 1
ATOM 705 C CA . GLU A 1 87 ? 12.348 5.444 -0.386 1.00 84.44 87 GLU A CA 1
ATOM 706 C C . GLU A 1 87 ? 11.896 5.895 -1.778 1.00 84.44 87 GLU A C 1
ATOM 708 O O . GLU A 1 87 ? 12.597 6.653 -2.445 1.00 84.44 87 GLU A O 1
ATOM 713 N N . TYR A 1 88 ? 10.708 5.483 -2.218 1.00 83.19 88 TYR A N 1
ATOM 714 C CA . TYR A 1 88 ? 10.295 5.625 -3.617 1.00 83.19 88 TYR A CA 1
ATOM 715 C C . TYR A 1 88 ? 9.179 6.642 -3.843 1.00 83.19 88 TYR A C 1
ATOM 717 O O . TYR A 1 88 ? 9.032 7.129 -4.967 1.00 83.19 88 TYR A O 1
ATOM 725 N N . LEU A 1 89 ? 8.422 7.005 -2.803 1.00 80.88 89 LEU A N 1
ATOM 726 C CA . LEU A 1 89 ? 7.447 8.094 -2.887 1.00 80.88 89 LEU A CA 1
ATOM 727 C C . LEU A 1 89 ? 8.021 9.405 -2.344 1.00 80.88 89 LEU A C 1
ATOM 729 O O . LEU A 1 89 ? 7.898 10.428 -3.005 1.00 80.88 89 LEU A O 1
ATOM 733 N N . LEU A 1 90 ? 8.673 9.415 -1.179 1.00 77.00 90 LEU A N 1
ATOM 734 C CA . LEU A 1 90 ? 9.113 10.667 -0.547 1.00 77.00 90 LEU A CA 1
ATOM 735 C C . LEU A 1 90 ? 10.459 11.185 -1.078 1.00 77.00 90 LEU A C 1
ATOM 737 O O . LEU A 1 90 ? 10.550 12.355 -1.456 1.00 77.00 90 LEU A O 1
ATOM 741 N N . LYS A 1 91 ? 11.503 10.345 -1.159 1.00 70.38 91 LYS A N 1
ATOM 742 C CA . LYS A 1 91 ? 12.837 10.794 -1.619 1.00 70.38 91 LYS A CA 1
ATOM 743 C C . LYS A 1 91 ? 12.864 11.214 -3.092 1.00 70.38 91 LYS A C 1
ATOM 745 O O . LYS A 1 91 ? 13.508 12.205 -3.430 1.00 70.38 91 LYS A O 1
ATOM 750 N N . MET A 1 92 ? 12.144 10.511 -3.966 1.00 54.44 92 MET A N 1
ATOM 751 C CA . MET A 1 92 ? 12.192 10.749 -5.418 1.00 54.44 92 MET A CA 1
ATOM 752 C C . MET A 1 92 ? 11.477 12.041 -5.856 1.00 54.44 92 MET A C 1
ATOM 754 O O . MET A 1 92 ? 11.752 12.568 -6.930 1.00 54.44 92 MET A O 1
ATOM 758 N N . ASN A 1 93 ? 10.608 12.603 -5.008 1.00 51.09 93 ASN A N 1
ATOM 759 C CA . ASN A 1 93 ? 9.959 13.896 -5.254 1.00 51.09 93 ASN A CA 1
ATOM 760 C C . ASN A 1 93 ? 10.899 15.105 -5.105 1.00 51.09 93 ASN A C 1
ATOM 762 O O . ASN A 1 93 ? 10.488 16.225 -5.413 1.00 51.09 93 ASN A O 1
ATOM 766 N N . ARG A 1 94 ? 12.147 14.907 -4.648 1.00 49.16 94 ARG A N 1
ATOM 767 C CA . ARG A 1 94 ? 13.136 15.990 -4.523 1.00 49.16 94 ARG A CA 1
ATOM 768 C C . ARG A 1 94 ? 13.926 16.288 -5.799 1.00 49.16 94 ARG A C 1
ATOM 770 O O . ARG A 1 94 ? 14.522 17.358 -5.841 1.00 49.16 94 ARG A O 1
ATOM 777 N N . SER A 1 95 ? 13.938 15.420 -6.817 1.00 44.44 95 SER A N 1
ATOM 778 C CA . SER A 1 95 ? 14.788 15.648 -8.001 1.00 44.44 95 SER A CA 1
ATOM 779 C C . SER A 1 95 ? 14.110 15.549 -9.368 1.00 44.44 95 SER A C 1
ATOM 781 O O . SER A 1 95 ? 14.569 16.240 -10.269 1.00 44.44 95 SER A O 1
ATOM 783 N N . GLU A 1 96 ? 13.026 14.792 -9.575 1.00 45.97 96 GLU A N 1
ATOM 784 C CA . GLU A 1 96 ? 12.436 14.668 -10.921 1.00 45.97 96 GLU A CA 1
ATOM 785 C C . GLU A 1 96 ? 10.906 14.492 -10.925 1.00 45.97 96 GLU A C 1
ATOM 787 O O . GLU A 1 96 ? 10.348 13.691 -10.180 1.00 45.97 96 GLU A O 1
ATOM 792 N N . ASN A 1 97 ? 10.268 15.180 -11.882 1.00 40.94 97 ASN A N 1
ATOM 793 C CA . ASN A 1 97 ? 8.878 15.091 -12.358 1.00 40.94 97 ASN A CA 1
ATOM 794 C C . ASN A 1 97 ? 7.805 15.978 -11.696 1.00 40.94 97 ASN A C 1
ATOM 796 O O . ASN A 1 97 ? 7.045 15.569 -10.822 1.00 40.94 97 ASN A O 1
ATOM 800 N N . GLU A 1 98 ? 7.554 17.114 -12.354 1.00 43.28 98 GLU A N 1
ATOM 801 C CA . GLU A 1 98 ? 6.316 17.917 -12.312 1.00 43.28 98 GLU A CA 1
ATOM 802 C C . GLU A 1 98 ? 5.026 17.141 -12.684 1.00 43.28 98 GLU A C 1
ATOM 804 O O . GLU A 1 98 ? 3.928 17.702 -12.659 1.00 43.28 98 GLU A O 1
ATOM 809 N N . LYS A 1 99 ? 5.143 15.852 -13.032 1.00 45.84 99 LYS A N 1
ATOM 810 C CA . LYS A 1 99 ? 4.044 14.957 -13.431 1.00 45.84 99 LYS A CA 1
ATOM 811 C C . LYS A 1 99 ? 3.365 14.270 -12.241 1.00 45.84 99 LYS A C 1
ATOM 813 O O . LYS A 1 99 ? 2.217 13.859 -12.366 1.00 45.84 99 LYS A O 1
ATOM 818 N N . PHE A 1 100 ? 4.025 14.207 -11.083 1.00 47.91 100 PHE A N 1
ATOM 819 C CA . PHE A 1 100 ? 3.499 13.593 -9.859 1.00 47.91 100 PHE A CA 1
ATOM 820 C C . PHE A 1 100 ? 3.087 14.678 -8.855 1.00 47.91 100 PHE A C 1
ATOM 822 O O . PHE A 1 100 ? 3.668 14.846 -7.787 1.00 47.91 100 PHE A O 1
ATOM 829 N N . LYS A 1 101 ? 2.089 15.487 -9.231 1.00 47.09 101 LYS A N 1
ATOM 830 C CA . LYS A 1 101 ? 1.634 16.643 -8.435 1.00 47.09 101 LYS A CA 1
ATOM 831 C C . LYS A 1 101 ? 0.952 16.259 -7.115 1.00 47.09 101 LYS A C 1
ATOM 833 O O . LYS A 1 101 ? 0.835 17.110 -6.239 1.00 47.09 101 LYS A O 1
ATOM 838 N N . VAL A 1 102 ? 0.502 15.015 -6.960 1.00 49.91 102 VAL A N 1
ATOM 839 C CA . VAL A 1 102 ? -0.391 14.626 -5.857 1.00 49.91 102 VAL A CA 1
ATOM 840 C C . VAL A 1 102 ? 0.343 14.412 -4.536 1.00 49.91 102 VAL A C 1
ATOM 842 O O . VAL A 1 102 ? -0.187 14.789 -3.495 1.00 49.91 102 VAL A O 1
ATOM 845 N N . VAL A 1 103 ? 1.604 13.964 -4.543 1.00 46.72 103 VAL A N 1
ATOM 846 C CA . VAL A 1 103 ? 2.371 13.823 -3.287 1.00 46.72 103 VAL A CA 1
ATOM 847 C C . VAL A 1 103 ? 2.629 15.184 -2.610 1.00 46.72 103 VAL A C 1
ATOM 849 O O . VAL A 1 103 ? 2.897 15.240 -1.416 1.00 46.72 103 VAL A O 1
ATOM 852 N N . ARG A 1 104 ? 2.436 16.309 -3.319 1.00 45.38 104 ARG A N 1
ATOM 853 C CA . ARG A 1 104 ? 2.457 17.654 -2.713 1.00 45.38 104 ARG A CA 1
ATOM 854 C C . ARG A 1 104 ? 1.201 17.997 -1.901 1.00 45.38 104 ARG A C 1
ATOM 856 O O . ARG A 1 104 ? 1.257 18.938 -1.121 1.00 45.38 104 ARG A O 1
ATOM 863 N N . LYS A 1 105 ? 0.082 17.280 -2.077 1.00 48.06 105 LYS A N 1
ATOM 864 C CA . LYS A 1 105 ? -1.172 17.505 -1.329 1.00 48.06 105 LYS A CA 1
ATOM 865 C C . LYS A 1 105 ? -1.360 16.574 -0.128 1.00 48.06 105 LYS A C 1
ATOM 867 O O . LYS A 1 105 ? -2.222 16.854 0.692 1.00 48.06 105 LYS A O 1
ATOM 872 N N . ALA A 1 106 ? -0.565 15.509 -0.013 1.00 51.16 106 ALA A N 1
ATOM 873 C CA . ALA A 1 106 ? -0.763 14.455 0.984 1.00 51.16 106 ALA A CA 1
ATOM 874 C C . ALA A 1 106 ? 0.344 14.292 2.062 1.00 51.16 106 ALA A C 1
ATOM 876 O O . ALA A 1 106 ? 0.460 13.184 2.588 1.00 51.16 106 ALA A O 1
ATOM 877 N N . PRO A 1 107 ? 1.163 15.306 2.433 1.00 53.81 107 PRO A N 1
ATOM 878 C CA . PRO A 1 107 ? 2.185 15.103 3.466 1.00 53.81 107 PRO A CA 1
ATOM 879 C C . PRO A 1 107 ? 1.568 14.696 4.815 1.00 53.81 107 PRO A C 1
ATOM 881 O O . PRO A 1 107 ? 2.010 13.711 5.397 1.00 53.81 107 PRO A O 1
ATOM 884 N N . ASN A 1 108 ? 0.468 15.335 5.235 1.00 57.50 108 ASN A N 1
ATOM 885 C CA . ASN A 1 108 ? -0.223 15.000 6.489 1.00 57.50 108 ASN A CA 1
ATOM 886 C C . ASN A 1 108 ? -0.751 13.557 6.503 1.00 57.50 108 ASN A C 1
ATOM 888 O O . ASN A 1 108 ? -0.659 12.863 7.514 1.00 57.50 108 ASN A O 1
ATOM 892 N N . ASN A 1 109 ? -1.283 13.091 5.370 1.00 65.12 109 ASN A N 1
ATOM 893 C CA . ASN A 1 109 ? -1.843 11.749 5.254 1.00 65.12 109 ASN A CA 1
ATOM 894 C C . ASN A 1 109 ? -0.726 10.692 5.304 1.00 65.12 109 ASN A C 1
ATOM 896 O O . ASN A 1 109 ? -0.808 9.727 6.058 1.00 65.12 109 ASN A O 1
ATOM 900 N N . ILE A 1 110 ? 0.370 10.914 4.570 1.00 67.38 110 ILE A N 1
ATOM 901 C CA . ILE A 1 110 ? 1.520 10.001 4.553 1.00 67.38 110 ILE A CA 1
ATOM 902 C C . ILE A 1 110 ? 2.173 9.915 5.938 1.00 67.38 110 ILE A C 1
ATOM 904 O O . ILE A 1 110 ? 2.460 8.815 6.404 1.00 67.38 110 ILE A O 1
ATOM 908 N N . GLU A 1 111 ? 2.377 11.042 6.619 1.00 67.69 111 GLU A N 1
ATOM 909 C CA . GLU A 1 111 ? 2.947 11.063 7.970 1.00 67.69 111 GLU A CA 1
ATOM 910 C C . GLU A 1 111 ? 2.047 10.346 8.983 1.00 67.69 111 GLU A C 1
ATOM 912 O O . GLU A 1 111 ? 2.528 9.477 9.711 1.00 67.69 111 GLU A O 1
ATOM 917 N N . GLY A 1 112 ? 0.736 10.617 8.974 1.00 68.00 112 GLY A N 1
ATOM 918 C CA . GLY A 1 112 ? -0.230 9.929 9.835 1.00 68.00 112 GLY A CA 1
ATOM 919 C C . GLY A 1 112 ? -0.247 8.413 9.617 1.00 68.00 112 GLY A C 1
ATOM 920 O O . GLY A 1 112 ? -0.258 7.641 10.575 1.00 68.00 112 GLY A O 1
ATOM 921 N N . ILE A 1 113 ? -0.165 7.963 8.366 1.00 72.06 113 ILE A N 1
ATOM 922 C CA . ILE A 1 113 ? -0.130 6.535 8.023 1.00 72.06 113 ILE A CA 1
ATOM 923 C C . ILE A 1 113 ? 1.163 5.880 8.489 1.00 72.06 113 ILE A C 1
ATOM 925 O O . ILE A 1 113 ? 1.117 4.791 9.060 1.00 72.06 113 ILE A O 1
ATOM 929 N N . LEU A 1 114 ? 2.309 6.531 8.275 1.00 72.00 114 LEU A N 1
ATOM 930 C CA . LEU A 1 114 ? 3.594 6.032 8.761 1.00 72.00 114 LEU A CA 1
ATOM 931 C C . LEU A 1 114 ? 3.576 5.900 10.287 1.00 72.00 114 LEU A C 1
ATOM 933 O O . LEU A 1 114 ? 3.995 4.872 10.812 1.00 72.00 114 LEU A O 1
ATOM 937 N N . ILE A 1 115 ? 3.009 6.879 10.996 1.00 72.62 115 ILE A N 1
ATOM 938 C CA . ILE A 1 115 ? 2.823 6.811 12.449 1.00 72.62 115 ILE A CA 1
ATOM 939 C C . ILE A 1 115 ? 1.962 5.597 12.827 1.00 72.62 115 ILE A C 1
ATOM 941 O O . ILE A 1 115 ? 2.378 4.806 13.667 1.00 72.62 115 ILE A O 1
ATOM 945 N N . ILE A 1 116 ? 0.810 5.379 12.189 1.00 72.06 116 ILE A N 1
ATOM 946 C CA . ILE A 1 116 ? -0.052 4.215 12.471 1.00 72.06 116 ILE A CA 1
ATOM 947 C C . ILE A 1 116 ? 0.669 2.885 12.204 1.00 72.06 116 ILE A C 1
ATOM 949 O O . ILE A 1 116 ? 0.537 1.934 12.981 1.00 72.06 116 ILE A O 1
ATOM 953 N N . MET A 1 117 ? 1.421 2.793 11.105 1.00 74.00 117 MET A N 1
ATOM 954 C CA . MET A 1 117 ? 2.147 1.575 10.739 1.00 74.00 117 MET A CA 1
ATOM 955 C C . MET A 1 117 ? 3.265 1.234 11.724 1.00 74.00 117 MET A C 1
ATOM 957 O O . MET A 1 117 ? 3.526 0.051 11.946 1.00 74.00 117 MET A O 1
ATOM 961 N N . VAL A 1 118 ? 3.886 2.256 12.321 1.00 63.94 118 VAL A N 1
ATOM 962 C CA . VAL A 1 118 ? 4.988 2.125 13.283 1.00 63.94 118 VAL A CA 1
ATOM 963 C C . VAL A 1 118 ? 4.473 1.908 14.711 1.00 63.94 118 VAL A C 1
ATOM 965 O O . VAL A 1 118 ? 4.974 1.043 15.424 1.00 63.94 118 VAL A O 1
ATOM 968 N N . VAL A 1 119 ? 3.451 2.657 15.139 1.00 57.06 119 VAL A N 1
ATOM 969 C CA . VAL A 1 119 ? 2.961 2.683 16.533 1.00 57.06 119 VAL A CA 1
ATOM 970 C C . VAL A 1 119 ? 2.154 1.432 16.906 1.00 57.06 119 VAL A C 1
ATOM 972 O O . VAL A 1 119 ? 2.019 1.113 18.084 1.00 57.06 119 VAL A O 1
ATOM 975 N N . THR A 1 120 ? 1.663 0.660 15.933 1.00 54.16 120 THR A N 1
ATOM 976 C CA . THR A 1 120 ? 0.890 -0.569 16.203 1.00 54.16 120 THR A CA 1
ATOM 977 C C . THR A 1 120 ? 1.729 -1.767 16.675 1.00 54.16 120 THR A C 1
ATOM 979 O O . THR A 1 120 ? 1.165 -2.809 17.001 1.00 54.16 120 THR A O 1
ATOM 982 N N . VAL A 1 121 ? 3.056 -1.629 16.798 1.00 43.12 121 VAL A N 1
ATOM 983 C CA . VAL A 1 121 ? 3.946 -2.651 17.382 1.00 43.12 121 VAL A CA 1
ATOM 984 C C . VAL A 1 121 ? 4.347 -2.265 18.813 1.00 43.12 121 VAL A C 1
ATOM 986 O O . VAL A 1 121 ? 5.501 -1.963 19.099 1.00 43.12 121 VAL A O 1
ATOM 989 N N . VAL A 1 122 ? 3.388 -2.289 19.741 1.00 35.12 122 VAL A N 1
ATOM 990 C CA . VAL A 1 122 ? 3.679 -2.452 21.176 1.00 35.12 122 VAL A CA 1
ATOM 991 C C . VAL A 1 122 ? 2.779 -3.570 21.709 1.00 35.12 122 VAL A C 1
ATOM 993 O O . VAL A 1 122 ? 1.558 -3.400 21.725 1.00 35.12 122 VAL A O 1
ATOM 996 N N . PRO A 1 123 ? 3.328 -4.723 22.139 1.00 32.09 123 PRO A N 1
ATOM 997 C CA . PRO A 1 123 ? 2.536 -5.758 22.785 1.00 32.09 123 PRO A CA 1
ATOM 998 C C . PRO A 1 123 ? 2.201 -5.284 24.203 1.00 32.09 123 PRO A C 1
ATOM 1000 O O . PRO A 1 123 ? 3.061 -5.261 25.081 1.00 32.09 123 PRO A O 1
ATOM 1003 N N . ILE A 1 124 ? 0.955 -4.873 24.433 1.00 39.25 124 ILE A N 1
ATOM 1004 C CA . ILE A 1 124 ? 0.477 -4.535 25.776 1.00 39.25 124 ILE A CA 1
ATOM 1005 C C . ILE A 1 124 ? -0.158 -5.794 26.365 1.00 39.25 124 ILE A C 1
ATOM 1007 O O . ILE A 1 124 ? -1.190 -6.272 25.895 1.00 39.25 124 ILE A O 1
ATOM 1011 N N . GLY A 1 125 ? 0.506 -6.351 27.378 1.00 33.56 125 GLY A N 1
ATOM 1012 C CA . GLY A 1 125 ? -0.013 -7.452 28.177 1.00 33.56 125 GLY A CA 1
ATOM 1013 C C . GLY A 1 125 ? -1.343 -7.095 28.841 1.00 33.56 125 GLY A C 1
ATOM 1014 O O . GLY A 1 125 ? -1.566 -5.945 29.208 1.00 33.56 125 GLY A O 1
ATOM 1015 N N . ASN A 1 126 ? -2.202 -8.112 28.960 1.00 36.12 126 ASN A N 1
ATOM 1016 C CA . ASN A 1 126 ? -3.391 -8.210 29.811 1.00 36.12 126 ASN A CA 1
ATOM 1017 C C . ASN A 1 126 ? -3.837 -6.903 30.480 1.00 36.12 126 ASN A C 1
ATOM 1019 O O . ASN A 1 126 ? -3.399 -6.590 31.583 1.00 36.12 126 ASN A O 1
ATOM 1023 N N . ASN A 1 127 ? -4.734 -6.173 29.822 1.00 31.80 127 ASN A N 1
ATOM 1024 C CA . ASN A 1 127 ? -5.990 -5.693 30.401 1.00 31.80 127 ASN A CA 1
ATOM 1025 C C . ASN A 1 127 ? -6.693 -4.847 29.344 1.00 31.80 127 ASN A C 1
ATOM 1027 O O . ASN A 1 127 ? -6.225 -3.777 28.959 1.00 31.80 127 ASN A O 1
ATOM 1031 N N . GLY A 1 128 ? -7.804 -5.379 28.836 1.00 41.66 128 GLY A N 1
ATOM 1032 C CA . GLY A 1 128 ? -8.604 -4.732 27.812 1.00 41.66 128 GLY A CA 1
ATOM 1033 C C . GLY A 1 128 ? -9.056 -3.355 28.271 1.00 41.66 128 GLY A C 1
ATOM 1034 O O . GLY A 1 128 ? -9.809 -3.266 29.227 1.00 41.66 128 GLY A O 1
ATOM 1035 N N . LEU A 1 129 ? -8.565 -2.322 27.588 1.00 31.25 129 LEU A N 1
ATOM 1036 C CA . LEU A 1 129 ? -9.153 -0.998 27.376 1.00 31.25 129 LEU A CA 1
ATOM 1037 C C . LEU A 1 129 ? -8.235 -0.292 26.362 1.00 31.25 129 LEU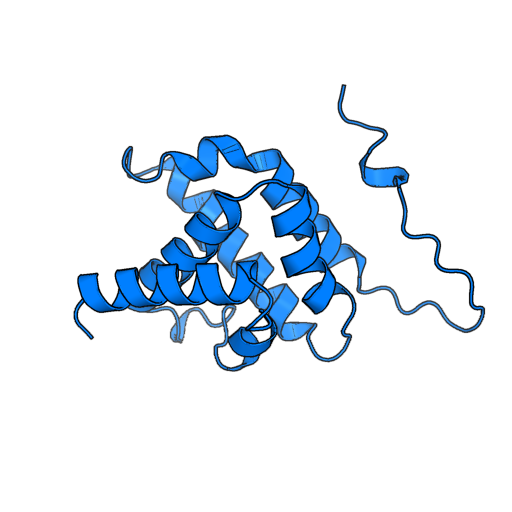 A C 1
ATOM 1039 O O . LEU A 1 129 ? -7.166 0.215 26.696 1.00 31.25 129 LEU A O 1
ATOM 1043 N N . VAL A 1 130 ? -8.623 -0.332 25.087 1.00 44.62 130 VAL A N 1
ATOM 1044 C CA . VAL A 1 130 ? -7.851 0.241 23.978 1.00 44.62 130 VAL A CA 1
ATOM 1045 C C . VAL A 1 130 ? -7.946 1.769 24.044 1.00 44.62 130 VAL A C 1
ATOM 1047 O O . VAL A 1 130 ? -8.933 2.355 23.607 1.00 44.62 130 VAL A O 1
ATOM 1050 N N . LYS A 1 131 ? -6.910 2.439 24.559 1.00 33.44 131 LYS A N 1
ATOM 1051 C CA . LYS A 1 131 ? -6.657 3.851 24.242 1.00 33.44 131 LYS A CA 1
ATOM 1052 C C . LYS A 1 131 ? -5.936 3.893 22.897 1.00 33.44 131 LYS A C 1
ATOM 1054 O O . LYS A 1 131 ? -4.712 3.848 22.844 1.00 33.44 131 LYS A O 1
ATOM 1059 N N . ILE A 1 132 ? -6.703 3.975 21.809 1.00 37.25 132 ILE A N 1
ATOM 1060 C CA . ILE A 1 132 ? -6.174 4.537 20.564 1.00 37.25 132 ILE A CA 1
ATOM 1061 C C . ILE A 1 132 ? -5.845 5.981 20.922 1.00 37.25 132 ILE A C 1
ATOM 1063 O O . ILE A 1 132 ? -6.738 6.762 21.251 1.00 37.25 132 ILE A O 1
ATOM 1067 N N . THR A 1 133 ? -4.563 6.311 20.988 1.00 35.66 133 THR A N 1
ATOM 1068 C CA . THR A 1 133 ? -4.109 7.665 21.263 1.00 35.66 133 THR A CA 1
ATOM 1069 C C . THR A 1 133 ? -4.616 8.579 20.153 1.00 35.66 133 THR A C 1
ATOM 1071 O O . THR A 1 133 ? -4.001 8.725 19.104 1.00 35.66 133 THR A O 1
ATOM 1074 N N . ALA A 1 134 ? -5.701 9.283 20.462 1.00 33.16 134 ALA A N 1
ATOM 1075 C CA . ALA A 1 134 ? -6.079 10.566 19.878 1.00 33.16 134 ALA A CA 1
ATOM 1076 C C . ALA A 1 134 ? -4.975 11.645 20.028 1.00 33.16 134 ALA A C 1
ATOM 1078 O O . ALA A 1 134 ? -5.142 12.768 19.576 1.00 33.16 134 ALA A O 1
ATOM 1079 N N . ALA A 1 135 ? -3.814 11.307 20.603 1.00 33.19 135 ALA A N 1
ATOM 1080 C CA . ALA A 1 135 ? -2.684 12.204 20.822 1.00 33.19 135 ALA A CA 1
ATOM 1081 C C . ALA A 1 135 ? -1.938 12.629 19.539 1.00 33.19 135 ALA A C 1
ATOM 1083 O O . ALA A 1 135 ? -1.045 13.465 19.621 1.00 33.19 135 ALA A O 1
ATOM 1084 N N . ALA A 1 136 ? -2.279 12.087 18.364 1.00 35.59 136 ALA A N 1
ATOM 1085 C CA . ALA A 1 136 ? -1.736 12.579 17.093 1.00 35.59 136 ALA A CA 1
ATOM 1086 C C . ALA A 1 136 ? -2.539 13.755 16.496 1.00 35.59 136 ALA A C 1
ATOM 1088 O O . ALA A 1 136 ? -2.081 14.354 15.529 1.00 35.59 136 ALA A O 1
ATOM 1089 N N . MET A 1 137 ? -3.706 14.109 17.059 1.00 36.69 137 MET A N 1
ATOM 1090 C CA . MET A 1 137 ? -4.517 15.246 16.589 1.00 36.69 137 MET A CA 1
ATOM 1091 C C . MET A 1 137 ? -4.312 16.542 17.390 1.00 36.69 137 MET A C 1
ATOM 1093 O O . MET A 1 137 ? -4.728 17.596 16.921 1.00 36.69 137 MET A O 1
ATOM 1097 N N . ASP A 1 138 ? -3.626 16.507 18.537 1.00 32.19 138 ASP A N 1
ATOM 1098 C CA . ASP A 1 138 ? -3.506 17.685 19.415 1.00 32.19 138 ASP A CA 1
ATOM 1099 C C . ASP A 1 138 ? -2.331 18.628 19.079 1.00 32.19 138 ASP A C 1
ATOM 1101 O O . ASP A 1 138 ? -2.179 19.656 19.731 1.00 32.19 138 ASP A O 1
ATOM 1105 N N . ASN A 1 139 ? -1.502 18.330 18.067 1.00 32.06 139 ASN A N 1
ATOM 1106 C CA . ASN A 1 139 ? -0.295 19.120 17.759 1.00 32.06 139 ASN A CA 1
ATOM 1107 C C . ASN A 1 139 ? -0.148 19.518 16.280 1.00 32.06 139 ASN A C 1
ATOM 1109 O O . ASN A 1 139 ? 0.954 19.477 15.734 1.00 32.06 139 ASN A O 1
ATOM 1113 N N . VAL A 1 140 ? -1.234 19.941 15.631 1.00 35.28 140 VAL A N 1
ATOM 1114 C CA . VAL A 1 140 ? -1.147 20.681 14.361 1.00 35.28 140 VAL A CA 1
ATOM 1115 C C . VAL A 1 140 ? -2.011 21.940 14.466 1.00 35.28 140 VAL A C 1
ATOM 1117 O O . VAL A 1 140 ? -3.197 21.919 14.145 1.00 35.28 140 VAL A O 1
ATOM 1120 N N . TRP A 1 141 ? -1.396 23.016 14.966 1.00 36.78 141 TRP A N 1
ATOM 1121 C CA . TRP A 1 141 ? -1.786 24.400 14.683 1.00 36.78 141 TRP A CA 1
ATOM 1122 C C . TRP A 1 141 ? -0.860 24.946 13.599 1.00 36.78 141 TRP A C 1
ATOM 1124 O O . TRP A 1 141 ? 0.357 24.656 13.687 1.00 36.78 141 TRP A O 1
#

pLDDT: mean 73.58, std 21.26, range [31.25, 96.62]